Protein AF-A0A414CSZ0-F1 (afdb_monomer_lite)

pLDDT: mean 87.55, std 8.75, range [53.09, 94.56]

Sequence (48 aa):
MFVYDALGRAQKVQYPDGREVSYTYGKAGERKSMTYPDGKTVFYGYDD

Radius of gyration: 11.51 Å; chains: 1; bounding box: 36×16×25 Å

InterPro domains:
  IPR006530 YD repeat [TIGR01643] (4-42)
  IPR031325 RHS repeat [PF05593] (4-41)

Secondary structure (DSSP, 8-state):
-EEE-TTS-EEEEE-TTS-EEEEEE-TTS-EEEEE-TTS-EEE-----

Structure (mmCIF, N/CA/C/O backbone):
data_AF-A0A414CSZ0-F1
#
_entry.id   AF-A0A414CSZ0-F1
#
loop_
_atom_site.group_PDB
_atom_site.id
_atom_site.type_symbol
_atom_site.label_atom_id
_atom_site.label_alt_id
_atom_site.label_comp_id
_atom_site.label_asym_id
_atom_site.label_entity_id
_atom_site.label_seq_id
_atom_site.pdbx_PDB_ins_code
_atom_site.Cartn_x
_atom_site.Cartn_y
_atom_site.Cartn_z
_atom_site.occupancy
_atom_site.B_iso_or_equiv
_atom_site.auth_seq_id
_atom_site.auth_comp_id
_atom_site.auth_asym_id
_atom_site.auth_atom_id
_atom_site.pdbx_PDB_model_num
ATOM 1 N N . MET A 1 1 ? -14.107 -7.820 1.090 1.00 88.38 1 MET A N 1
ATOM 2 C CA . MET A 1 1 ? -13.970 -7.778 -0.383 1.00 88.38 1 MET A CA 1
ATOM 3 C C . MET A 1 1 ? -12.497 -7.734 -0.748 1.00 88.38 1 MET A C 1
ATOM 5 O O . MET A 1 1 ? -11.746 -7.036 -0.080 1.00 88.38 1 MET A O 1
ATOM 9 N N . PHE A 1 2 ? -12.091 -8.469 -1.780 1.00 88.81 2 PHE A N 1
ATOM 10 C CA . PHE A 1 2 ? -10.720 -8.461 -2.287 1.00 88.81 2 PHE A CA 1
ATOM 11 C C . PHE A 1 2 ? -10.712 -7.823 -3.674 1.00 88.81 2 PHE A C 1
ATOM 13 O O . PHE A 1 2 ? -11.522 -8.191 -4.522 1.00 88.81 2 PHE A O 1
ATOM 20 N N . VAL A 1 3 ? -9.823 -6.859 -3.886 1.00 90.50 3 VAL A N 1
ATOM 21 C CA . VAL A 1 3 ? -9.562 -6.254 -5.193 1.00 90.50 3 VAL A CA 1
ATOM 22 C C . VAL A 1 3 ? -8.199 -6.736 -5.641 1.00 90.50 3 VAL A C 1
ATOM 24 O O . VAL A 1 3 ? -7.223 -6.603 -4.900 1.00 90.50 3 VAL A O 1
ATOM 27 N N . TYR A 1 4 ? -8.148 -7.283 -6.847 1.00 89.62 4 TYR A N 1
ATOM 28 C CA . TYR A 1 4 ? -6.926 -7.781 -7.455 1.00 89.62 4 TYR A CA 1
ATOM 29 C C . TYR A 1 4 ? -6.564 -6.937 -8.672 1.00 89.62 4 TYR A C 1
ATOM 31 O O . TYR A 1 4 ? -7.443 -6.392 -9.340 1.00 89.62 4 TYR A O 1
ATOM 39 N N . ASP A 1 5 ? -5.272 -6.827 -8.952 1.00 86.44 5 ASP A N 1
ATOM 40 C CA . ASP A 1 5 ? -4.798 -6.275 -10.214 1.00 86.44 5 ASP A CA 1
ATOM 41 C C . ASP A 1 5 ? -4.871 -7.304 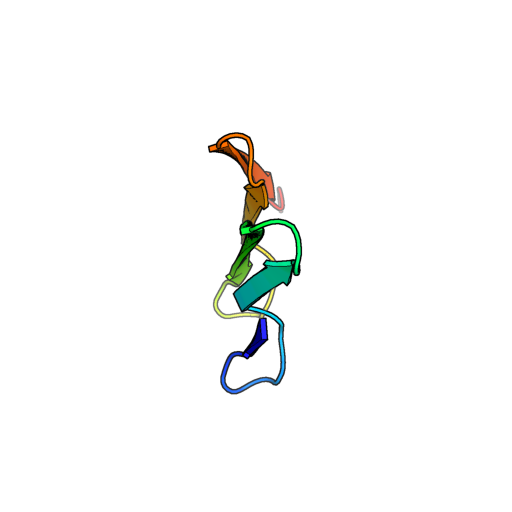-11.357 1.00 86.44 5 ASP A C 1
ATOM 43 O O . ASP A 1 5 ? -5.243 -8.464 -11.167 1.00 86.44 5 ASP A O 1
ATOM 47 N N . ALA A 1 6 ? -4.483 -6.879 -12.562 1.00 86.50 6 ALA A N 1
ATOM 48 C CA . ALA A 1 6 ? -4.474 -7.721 -13.760 1.00 86.50 6 ALA A CA 1
ATOM 49 C C . ALA A 1 6 ? -3.545 -8.950 -13.664 1.00 86.50 6 ALA A C 1
ATOM 51 O O . ALA A 1 6 ? -3.656 -9.859 -14.481 1.00 86.50 6 ALA A O 1
ATOM 52 N N . LEU A 1 7 ? -2.638 -8.985 -12.683 1.00 86.94 7 LEU A N 1
ATOM 53 C CA . LEU A 1 7 ? -1.719 -10.094 -12.419 1.00 86.94 7 LEU A CA 1
ATOM 54 C C . LEU A 1 7 ? -2.218 -10.995 -11.275 1.00 86.94 7 LEU A C 1
ATOM 56 O O . LEU A 1 7 ? -1.496 -11.889 -10.839 1.00 86.94 7 LEU A O 1
ATOM 60 N N . GLY A 1 8 ? -3.438 -10.771 -10.775 1.00 87.50 8 GLY A N 1
ATOM 61 C CA . GLY A 1 8 ? -4.038 -11.559 -9.698 1.00 87.50 8 GLY A CA 1
ATOM 62 C C . GLY A 1 8 ? -3.494 -11.227 -8.307 1.00 87.50 8 GLY A C 1
ATOM 63 O O . GLY A 1 8 ? -3.678 -12.007 -7.373 1.00 87.50 8 GLY A O 1
ATOM 64 N N . ARG A 1 9 ? -2.822 -10.084 -8.131 1.00 88.25 9 ARG A N 1
ATOM 65 C CA . ARG A 1 9 ? -2.249 -9.675 -6.840 1.00 88.25 9 ARG A CA 1
ATOM 66 C C . ARG A 1 9 ? -3.206 -8.756 -6.103 1.00 88.25 9 ARG A C 1
ATOM 68 O O . ARG A 1 9 ? -3.825 -7.889 -6.712 1.00 88.25 9 ARG A O 1
ATOM 75 N N . ALA A 1 10 ? -3.330 -8.933 -4.791 1.00 90.56 10 ALA A N 1
ATOM 76 C CA . ALA A 1 10 ? -4.290 -8.183 -3.988 1.00 90.56 10 ALA A CA 1
ATOM 77 C C . ALA A 1 10 ? -3.878 -6.707 -3.865 1.00 90.56 10 ALA A C 1
ATOM 79 O O . ALA A 1 10 ? -2.942 -6.389 -3.145 1.00 90.56 10 ALA A O 1
ATOM 80 N N . GLN A 1 11 ? -4.600 -5.801 -4.521 1.00 92.81 11 GLN A N 1
ATOM 81 C CA . GLN A 1 11 ? -4.448 -4.351 -4.357 1.00 92.81 11 GLN A CA 1
ATOM 82 C C . GLN A 1 11 ? -5.130 -3.835 -3.094 1.00 92.81 11 GLN A C 1
ATOM 84 O O . GLN A 1 11 ? -4.664 -2.877 -2.485 1.00 92.81 11 GLN A O 1
ATOM 89 N N . LYS A 1 12 ? -6.255 -4.438 -2.707 1.00 93.06 12 LYS A N 1
ATOM 90 C CA . LYS A 1 12 ? -7.051 -3.964 -1.577 1.00 93.06 12 LYS A CA 1
ATOM 91 C C . LYS A 1 12 ? -7.812 -5.111 -0.943 1.00 93.06 12 LYS A C 1
ATOM 93 O O . LYS A 1 12 ? -8.435 -5.919 -1.627 1.00 93.06 12 LYS A O 1
ATOM 98 N N . VAL A 1 13 ? -7.755 -5.171 0.376 1.00 93.94 13 VAL A N 1
ATOM 99 C CA . VAL A 1 13 ? -8.405 -6.183 1.197 1.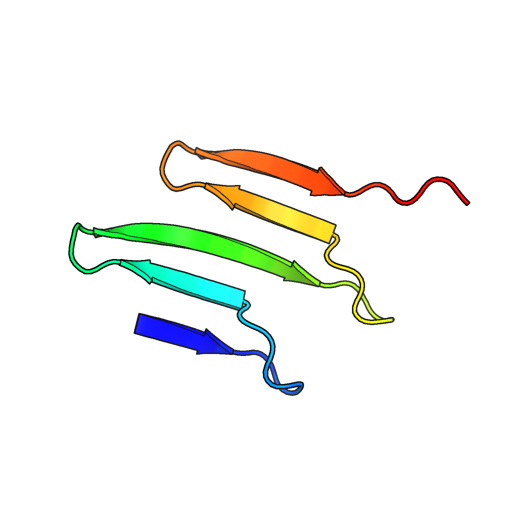00 93.94 13 VAL A CA 1
ATOM 100 C C . VAL A 1 13 ? -9.262 -5.463 2.213 1.00 93.94 13 VAL A C 1
ATOM 102 O O . VAL A 1 13 ? -8.751 -4.818 3.122 1.00 93.94 13 VAL A O 1
ATOM 105 N N . GLN A 1 14 ? -10.572 -5.578 2.045 1.0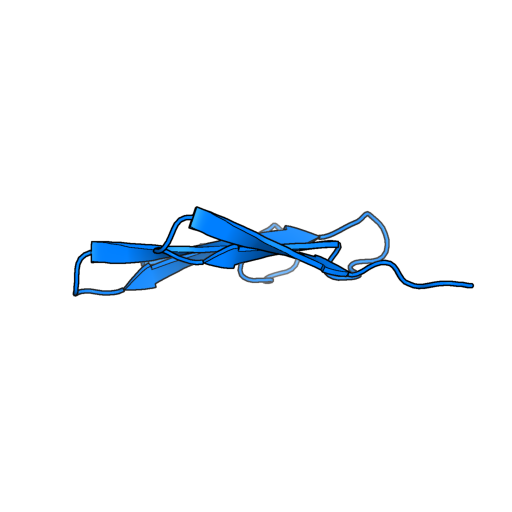0 93.62 14 GLN A N 1
ATOM 106 C CA . GLN A 1 14 ? -11.546 -5.052 2.983 1.00 93.62 14 GLN A CA 1
ATOM 107 C C . GLN A 1 14 ? -12.098 -6.195 3.829 1.00 93.62 14 GLN A C 1
ATOM 109 O O . GLN A 1 14 ? -12.685 -7.150 3.304 1.00 93.62 14 GLN A O 1
ATOM 114 N N . TYR A 1 15 ? -11.883 -6.095 5.130 1.00 89.88 15 TYR A N 1
ATOM 115 C CA . TYR A 1 15 ? -12.333 -7.038 6.137 1.00 89.88 15 TYR A CA 1
ATOM 116 C C . TYR A 1 15 ? -13.799 -6.766 6.514 1.00 89.88 15 TYR A C 1
ATOM 118 O O . TYR A 1 15 ? -14.291 -5.648 6.349 1.00 89.88 15 TYR A O 1
ATOM 126 N N . PRO A 1 16 ? -14.527 -7.783 7.007 1.00 89.88 16 PRO A N 1
ATOM 127 C CA . PRO A 1 16 ? -15.933 -7.636 7.391 1.00 89.88 16 PRO A CA 1
ATOM 128 C C . PRO A 1 16 ? -16.149 -6.713 8.60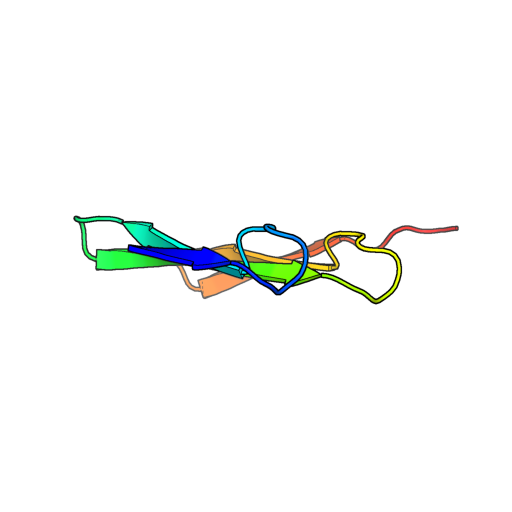0 1.00 89.88 16 PRO A C 1
ATOM 130 O O . PRO A 1 16 ? -17.259 -6.238 8.804 1.00 89.88 16 PRO A O 1
ATOM 133 N N . ASP A 1 17 ? -15.102 -6.428 9.377 1.00 91.31 17 ASP A N 1
ATOM 134 C CA . ASP A 1 17 ? -15.111 -5.453 10.475 1.00 91.31 17 ASP A CA 1
ATOM 135 C C . ASP A 1 17 ? -14.952 -3.994 9.991 1.00 91.31 17 ASP A C 1
ATOM 137 O O . ASP A 1 17 ? -14.836 -3.081 10.807 1.00 91.31 17 ASP A O 1
ATOM 141 N N . GLY A 1 18 ? -14.934 -3.764 8.671 1.00 87.62 18 GLY A N 1
ATOM 142 C CA . GLY A 1 18 ? -14.773 -2.448 8.050 1.00 87.62 18 GLY A CA 1
ATOM 143 C C . GLY A 1 18 ? -13.319 -1.999 7.904 1.00 87.62 18 GLY A C 1
ATOM 144 O O . GLY A 1 18 ? -13.062 -0.949 7.315 1.00 87.62 18 GLY A O 1
ATOM 145 N N . ARG A 1 19 ? -12.351 -2.783 8.395 1.00 93.00 19 ARG A N 1
ATOM 146 C CA . ARG A 1 19 ? -10.930 -2.485 8.211 1.00 93.00 19 ARG A CA 1
ATOM 147 C C . ARG A 1 19 ? -10.512 -2.718 6.769 1.00 93.00 19 ARG A C 1
ATOM 149 O O . ARG A 1 19 ? -10.964 -3.653 6.113 1.00 93.00 19 ARG A O 1
ATOM 156 N N . GLU A 1 20 ? -9.585 -1.904 6.290 1.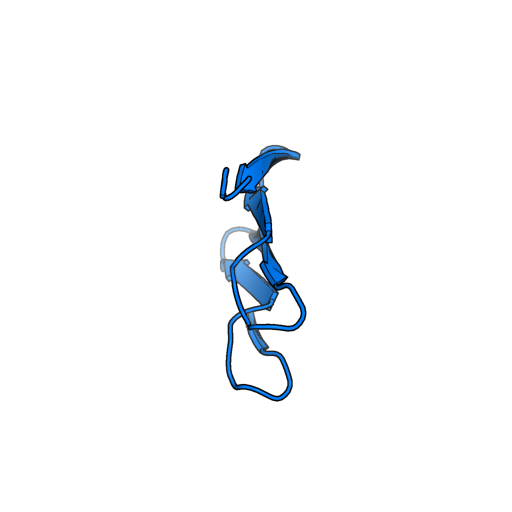00 93.81 20 GLU A N 1
ATOM 157 C CA . GLU A 1 20 ? -9.075 -2.001 4.932 1.00 93.81 20 GLU A CA 1
ATOM 158 C C . GLU A 1 20 ? -7.556 -1.947 4.907 1.00 93.81 20 GLU A C 1
ATOM 160 O O . GLU A 1 20 ? -6.938 -1.088 5.529 1.00 93.81 20 GLU A O 1
ATOM 165 N N . VAL A 1 21 ? -6.965 -2.873 4.162 1.00 94.12 21 VAL A N 1
ATOM 166 C CA . VAL A 1 21 ? -5.539 -2.892 3.871 1.00 94.12 21 VAL A CA 1
ATOM 167 C C . VAL A 1 21 ? -5.352 -2.703 2.376 1.00 94.12 21 VAL A C 1
ATOM 169 O O . VAL A 1 21 ? -5.944 -3.434 1.582 1.00 94.12 21 VAL A O 1
ATOM 172 N N . SER A 1 22 ? -4.514 -1.747 1.993 1.00 93.75 22 SER A N 1
ATOM 173 C CA . SER A 1 22 ? -4.186 -1.467 0.594 1.00 93.75 22 SER A CA 1
ATOM 174 C C . SER A 1 22 ? -2.729 -1.794 0.302 1.00 93.75 22 SER A C 1
ATOM 176 O O . SER A 1 22 ? -1.863 -1.625 1.157 1.00 93.75 22 SER A O 1
ATOM 178 N N . TYR A 1 23 ? -2.450 -2.241 -0.915 1.00 93.00 23 TYR A N 1
ATOM 179 C CA . TYR A 1 23 ? -1.120 -2.611 -1.377 1.00 93.00 23 TYR A CA 1
ATOM 180 C C . TYR A 1 23 ? -0.838 -1.958 -2.723 1.00 93.00 23 TYR A C 1
ATOM 182 O O . TYR A 1 23 ? -1.698 -1.921 -3.605 1.00 93.00 23 TYR A O 1
ATOM 190 N N . THR A 1 24 ? 0.393 -1.487 -2.903 1.00 90.88 24 THR A N 1
ATOM 191 C CA . THR A 1 24 ? 0.873 -1.019 -4.203 1.00 90.88 24 THR A CA 1
ATOM 192 C C . THR A 1 24 ? 1.995 -1.914 -4.694 1.00 90.88 24 THR A C 1
ATOM 194 O O . THR A 1 24 ? 2.840 -2.370 -3.919 1.00 90.88 24 THR A O 1
ATOM 197 N N . TYR A 1 25 ? 2.000 -2.158 -5.998 1.00 89.56 25 TYR A N 1
ATOM 198 C CA . TYR A 1 25 ? 3.014 -2.952 -6.672 1.00 89.56 25 TYR A CA 1
ATOM 199 C C . TYR A 1 25 ? 3.685 -2.099 -7.740 1.00 89.56 25 TYR A C 1
ATOM 201 O O . TYR A 1 25 ? 3.034 -1.279 -8.391 1.00 89.56 25 TYR A O 1
ATOM 209 N N . GLY A 1 26 ? 4.990 -2.272 -7.901 1.00 84.81 26 GLY A N 1
ATOM 210 C CA . GLY A 1 26 ? 5.733 -1.659 -8.986 1.00 84.81 26 GLY A CA 1
ATOM 211 C C . GLY A 1 26 ? 5.660 -2.470 -10.279 1.00 84.81 26 GLY A C 1
ATOM 212 O O . GLY A 1 26 ? 4.898 -3.433 -10.404 1.00 84.81 26 GLY A O 1
ATOM 213 N N . LYS A 1 27 ? 6.427 -2.033 -11.281 1.00 81.31 27 LYS A N 1
ATOM 214 C CA . LYS A 1 27 ? 6.335 -2.563 -12.651 1.00 81.31 27 LYS A CA 1
ATOM 215 C C . LYS A 1 27 ? 6.882 -3.983 -12.778 1.00 81.31 27 LYS A C 1
ATOM 217 O O . LYS A 1 27 ? 6.349 -4.734 -13.586 1.00 81.31 27 LYS A O 1
ATOM 222 N N . ALA A 1 28 ? 7.897 -4.350 -11.993 1.00 82.75 28 ALA A N 1
ATOM 223 C CA . ALA A 1 28 ? 8.411 -5.720 -11.964 1.00 82.75 28 ALA A CA 1
ATOM 224 C C . ALA A 1 28 ? 7.617 -6.617 -10.994 1.00 82.75 28 ALA A C 1
ATOM 226 O O . ALA A 1 28 ? 7.806 -7.829 -10.948 1.00 82.75 28 ALA A O 1
ATOM 227 N N . GLY A 1 29 ? 6.649 -6.035 -10.284 1.00 83.62 29 GLY A N 1
ATOM 228 C CA . GLY A 1 29 ? 5.740 -6.725 -9.387 1.00 83.62 29 GLY A CA 1
ATOM 229 C C . GLY A 1 29 ? 6.195 -6.855 -7.949 1.00 83.62 29 GLY A C 1
ATOM 230 O O . GLY A 1 29 ? 5.513 -7.489 -7.145 1.00 83.62 29 GLY A O 1
AT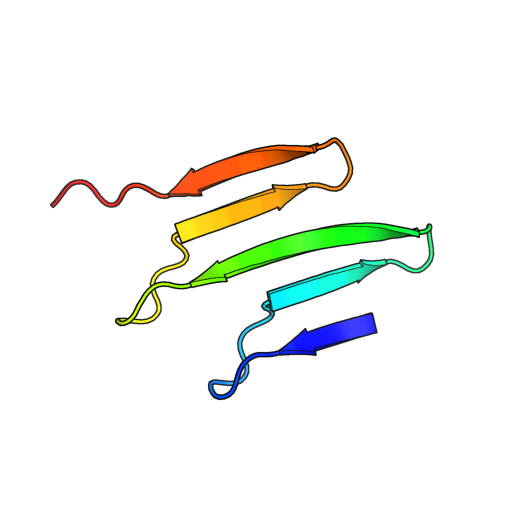OM 231 N N . GLU A 1 30 ? 7.282 -6.179 -7.617 1.00 86.75 30 GLU A N 1
ATOM 232 C CA . GLU A 1 30 ? 7.681 -5.884 -6.260 1.00 86.75 30 GLU A CA 1
ATOM 233 C C . GLU A 1 30 ? 6.581 -5.104 -5.535 1.00 86.75 30 GLU A C 1
ATOM 235 O O . GLU A 1 30 ? 5.986 -4.163 -6.072 1.00 86.75 30 GLU A O 1
ATOM 240 N N . ARG A 1 31 ? 6.288 -5.490 -4.292 1.00 89.56 31 ARG A N 1
ATOM 241 C CA . ARG A 1 31 ? 5.401 -4.705 -3.435 1.00 89.56 31 ARG A CA 1
ATOM 242 C C . ARG A 1 31 ? 6.139 -3.433 -3.038 1.00 89.56 31 ARG A C 1
ATOM 244 O O . ARG A 1 31 ? 7.199 -3.530 -2.439 1.00 89.56 31 ARG A O 1
ATOM 251 N N . LYS A 1 32 ? 5.577 -2.263 -3.346 1.00 91.69 32 LYS A N 1
ATOM 252 C CA . LYS A 1 32 ? 6.161 -0.953 -3.018 1.00 91.69 32 LYS A CA 1
ATOM 253 C C . LYS A 1 32 ? 5.643 -0.392 -1.708 1.00 91.69 32 LYS A C 1
ATOM 255 O O . LYS A 1 32 ? 6.406 0.199 -0.948 1.00 91.69 32 LYS A O 1
ATOM 260 N N . SER A 1 33 ? 4.359 -0.575 -1.421 1.00 91.62 33 SER A N 1
ATOM 261 C CA . SER A 1 33 ? 3.789 -0.124 -0.157 1.00 91.62 33 SER A CA 1
ATOM 262 C C . SER A 1 33 ? 2.650 -1.006 0.330 1.00 91.62 33 SER A C 1
ATOM 264 O O . SER A 1 33 ? 2.017 -1.733 -0.439 1.00 91.62 33 SER A O 1
ATOM 266 N N . MET A 1 34 ? 2.410 -0.927 1.634 1.00 93.12 34 MET A N 1
ATOM 267 C CA . MET A 1 34 ? 1.261 -1.499 2.317 1.00 93.12 34 MET A CA 1
ATOM 268 C C . MET A 1 34 ? 0.696 -0.455 3.275 1.00 93.12 34 MET A C 1
ATOM 270 O O . MET A 1 34 ? 1.404 0.000 4.169 1.00 93.12 34 MET A O 1
ATOM 274 N N . THR A 1 35 ? -0.569 -0.097 3.101 1.00 94.56 35 THR A N 1
ATOM 275 C CA . THR A 1 35 ? -1.301 0.812 3.983 1.00 94.56 35 THR A CA 1
ATOM 276 C C . THR A 1 35 ? -2.266 0.007 4.836 1.00 94.56 35 THR A C 1
ATOM 278 O O . THR A 1 35 ? -3.099 -0.731 4.314 1.00 94.56 35 THR A O 1
ATOM 281 N N . TYR A 1 36 ? -2.128 0.142 6.147 1.00 92.12 36 TYR A N 1
ATOM 282 C CA . TYR A 1 36 ? -2.949 -0.504 7.157 1.00 92.12 36 TYR A CA 1
ATOM 283 C C . TYR A 1 36 ? -4.213 0.316 7.467 1.00 92.12 36 TYR A C 1
ATOM 285 O O . TYR A 1 36 ? -4.265 1.515 7.179 1.00 92.12 36 TYR A O 1
ATOM 293 N N . PRO A 1 37 ? -5.219 -0.298 8.117 1.00 91.50 37 PRO A N 1
ATOM 294 C CA . PRO A 1 37 ? -6.480 0.367 8.445 1.00 91.50 37 PRO A CA 1
ATOM 295 C C . PRO A 1 37 ? -6.313 1.500 9.464 1.00 91.50 37 PRO A C 1
ATOM 297 O O . PRO A 1 37 ? -7.169 2.369 9.565 1.00 91.50 37 PRO A O 1
ATOM 300 N N . ASP A 1 38 ? -5.221 1.487 10.233 1.00 91.06 38 ASP A N 1
ATOM 301 C CA . ASP A 1 38 ? -4.857 2.534 11.192 1.00 91.06 38 ASP A CA 1
ATOM 302 C C . ASP A 1 38 ? -4.157 3.737 10.526 1.00 91.06 38 ASP A C 1
ATOM 304 O O . ASP A 1 38 ? -3.673 4.632 11.215 1.00 91.06 38 ASP A O 1
ATOM 308 N N . GLY A 1 39 ? -4.083 3.754 9.189 1.00 88.06 39 GLY A N 1
ATOM 309 C CA . GLY A 1 39 ? -3.436 4.796 8.396 1.00 88.06 39 GLY A CA 1
ATOM 310 C C . GLY A 1 39 ? -1.919 4.643 8.283 1.00 88.06 39 GLY A C 1
ATOM 311 O O . GLY A 1 39 ? -1.286 5.395 7.537 1.00 88.06 39 GLY A O 1
ATOM 312 N N . LYS A 1 40 ? -1.305 3.665 8.966 1.00 92.31 40 LYS A N 1
ATOM 313 C CA . LYS A 1 40 ? 0.134 3.427 8.826 1.00 92.31 40 LYS A CA 1
ATOM 314 C C . LYS A 1 40 ? 0.443 2.907 7.435 1.00 92.31 40 LYS A C 1
ATOM 316 O O . LYS A 1 40 ? -0.174 1.957 6.966 1.00 92.31 40 LYS A O 1
ATOM 321 N N . THR A 1 41 ? 1.445 3.495 6.796 1.00 92.50 41 THR A N 1
ATOM 322 C CA . THR A 1 41 ? 1.945 3.019 5.507 1.00 92.50 41 THR A CA 1
ATOM 323 C C . THR A 1 41 ? 3.378 2.547 5.662 1.00 92.50 41 THR A C 1
ATOM 325 O O . THR A 1 41 ? 4.239 3.290 6.124 1.00 92.50 41 THR A O 1
ATOM 328 N N . VAL A 1 42 ? 3.623 1.299 5.279 1.00 91.44 42 VAL A N 1
ATOM 329 C CA . VAL A 1 42 ? 4.955 0.707 5.194 1.00 91.44 42 VAL A CA 1
ATOM 330 C C . VAL A 1 42 ? 5.395 0.763 3.743 1.00 91.44 42 VAL A C 1
ATOM 332 O O . VAL A 1 42 ? 4.701 0.244 2.867 1.00 91.44 42 VAL A O 1
ATOM 335 N N . PHE A 1 43 ? 6.542 1.384 3.496 1.00 89.38 43 PHE A N 1
ATOM 336 C CA . PHE A 1 43 ? 7.185 1.408 2.188 1.00 89.38 43 PHE A CA 1
ATOM 337 C C . PHE A 1 43 ? 8.286 0.355 2.157 1.00 89.38 43 PHE A C 1
ATOM 339 O O . PHE A 1 43 ? 9.112 0.279 3.062 1.00 89.38 43 PHE A O 1
ATOM 346 N N . TYR A 1 44 ? 8.277 -0.458 1.111 1.00 83.69 44 TYR A N 1
ATOM 347 C CA . TYR A 1 44 ? 9.312 -1.440 0.837 1.00 83.69 44 TYR A CA 1
ATOM 348 C C . TYR A 1 44 ? 10.262 -0.807 -0.175 1.00 83.69 44 TYR A C 1
ATOM 350 O O . TYR A 1 44 ? 9.998 -0.806 -1.377 1.00 83.69 44 TYR A O 1
ATOM 358 N N . GLY A 1 45 ? 11.326 -0.188 0.335 1.00 74.06 45 GLY A N 1
ATOM 359 C CA . GLY A 1 45 ? 12.494 0.139 -0.471 1.00 74.06 45 GLY A CA 1
ATOM 360 C C . GLY A 1 45 ? 13.323 -1.128 -0.618 1.00 74.06 45 GLY A C 1
ATOM 361 O O . GLY A 1 45 ? 13.798 -1.659 0.382 1.00 74.06 45 GLY A O 1
ATOM 362 N N . TYR A 1 46 ? 13.438 -1.644 -1.837 1.00 64.25 46 TYR A N 1
ATOM 363 C CA . TYR A 1 46 ? 14.548 -2.528 -2.165 1.00 64.25 46 TYR A CA 1
ATOM 364 C C . TYR A 1 46 ? 15.748 -1.607 -2.395 1.00 64.25 46 TYR A C 1
ATOM 366 O O . TYR A 1 46 ? 15.757 -0.866 -3.376 1.00 64.25 46 TYR A O 1
ATOM 374 N N . ASP A 1 47 ? 16.675 -1.575 -1.438 1.00 55.19 47 ASP A N 1
ATOM 375 C CA . ASP A 1 47 ? 18.043 -1.123 -1.708 1.00 55.19 47 ASP A CA 1
ATOM 376 C C . ASP A 1 47 ? 18.659 -2.161 -2.662 1.00 55.19 47 ASP A C 1
ATOM 378 O O . ASP A 1 47 ? 18.529 -3.365 -2.414 1.00 55.19 47 ASP A O 1
ATOM 382 N N . ASP A 1 48 ? 19.204 -1.685 -3.781 1.00 53.09 48 ASP A N 1
ATOM 383 C CA . ASP A 1 48 ? 19.869 -2.485 -4.822 1.00 53.09 48 ASP A CA 1
ATOM 384 C C . ASP A 1 48 ? 21.301 -2.849 -4.402 1.00 53.09 48 ASP A C 1
ATOM 386 O O . ASP A 1 48 ? 22.006 -1.953 -3.877 1.00 53.09 48 ASP A O 1
#

Organism: Mediterraneibacter gnavus (NCBI:txid33038)

Foldseek 3Di:
DFDADPVRHTQKDQDPVRWIKGWDADPVGHTQWIAGSVRDIDGDDDDD